Protein AF-A0A1B6FQ96-F1 (afdb_monomer_lite)

Foldseek 3Di:
DDLLVQLQVLAADEQEDDDDPSVVSQVVCVVLLQYDYDYNVPDDPVNVVVRVCCRVVPCSNSVSSNVSNVVSCPDPDDPVVVVVVVVVVCVVVVDCVVVDDPLVVDDPCVVVVVVVVVVVVVVVVVVVVVVVVVVVVVVVVVVVVVVVVVVVVVVVD

Secondary structure (DSSP, 8-state):
--HHHHHHHT--EEE---STTHHHHHHHHHHTTSEEE--TTT--HHHHHHHHHHHHH-HHHHHHHHHHHHHHH--SS-HHHHHHHHHHHHHHH---TTTS-GGGGS-HHHHTTHHHHHHHHHHHHHHHHHHHHHHHHHHHHHHHHHHHHHHHHHTT-

Radius of gyration: 32.14 Å; chains: 1; bounding box: 78×75×58 Å

InterPro domains:
  IPR002213 UDP-glucuronosyl/UDP-glucosyltransferase [PF00201] (5-144)
  IPR050271 UDP-glycosyltransferase [PTHR48043] (2-126)

pLDDT: mean 90.42, std 8.97, range [48.12, 97.88]

Sequence (157 aa):
MSQNEVLHAGVPVVAIPFFADQIFNVRFYEHLGVGVKLDFWTMDEASLYKTITTVLNDPRFQENAKKMSQIVRDQVMSQMDSALYWIEYVLRHRDTQHLRPASAKLSWYQLWLLDVVVAVLAFLCLIFLVLYKVIIWTLSRFFSRRRSQLFSDKKRN

Structure (mmCIF, N/CA/C/O backbone):
data_AF-A0A1B6FQ96-F1
#
_entry.id   AF-A0A1B6FQ96-F1
#
loop_
_atom_site.group_PDB
_atom_site.id
_atom_site.type_symbol
_atom_site.label_atom_id
_atom_site.label_alt_id
_atom_site.label_comp_id
_atom_site.label_asym_id
_atom_site.label_entity_id
_atom_site.label_seq_id
_atom_site.pdbx_PDB_ins_code
_atom_site.Cartn_x
_atom_site.Cartn_y
_atom_site.Cartn_z
_atom_site.occupancy
_atom_site.B_iso_or_equiv
_atom_site.auth_seq_id
_atom_site.auth_comp_id
_atom_site.auth_asym_id
_atom_site.auth_atom_id
_atom_site.pdbx_PDB_model_num
ATOM 1 N N . MET A 1 1 ? -1.415 -3.996 9.616 1.00 58.22 1 MET A N 1
ATOM 2 C CA . MET A 1 1 ? -2.866 -4.179 9.406 1.00 58.22 1 MET A CA 1
ATOM 3 C C . MET A 1 1 ? -3.161 -3.986 7.932 1.00 58.22 1 MET A C 1
ATOM 5 O O . MET A 1 1 ? -2.645 -3.027 7.360 1.00 58.22 1 MET A O 1
ATOM 9 N N . SER A 1 2 ? -3.906 -4.900 7.314 1.00 80.50 2 SER A N 1
ATOM 10 C CA . SER A 1 2 ? -4.236 -4.774 5.890 1.00 80.50 2 SER A CA 1
ATOM 11 C C . SER A 1 2 ? -5.385 -3.782 5.694 1.00 80.50 2 SER A C 1
ATOM 13 O O . SER A 1 2 ? -6.290 -3.706 6.524 1.00 80.50 2 SER A O 1
ATOM 15 N N . GLN A 1 3 ? -5.367 -3.032 4.593 1.00 86.62 3 GLN A N 1
ATOM 16 C CA . GLN A 1 3 ? -6.443 -2.102 4.236 1.00 86.62 3 GLN A CA 1
ATOM 17 C C . GLN A 1 3 ? -7.809 -2.798 4.192 1.00 86.62 3 GLN A C 1
ATOM 19 O O . GLN A 1 3 ? -8.787 -2.275 4.717 1.00 86.62 3 GLN A O 1
ATOM 24 N N . ASN A 1 4 ? -7.865 -4.011 3.643 1.00 88.88 4 ASN A N 1
ATOM 25 C CA . ASN A 1 4 ? -9.108 -4.771 3.517 1.00 88.88 4 ASN A CA 1
ATOM 26 C C . ASN A 1 4 ? -9.721 -5.142 4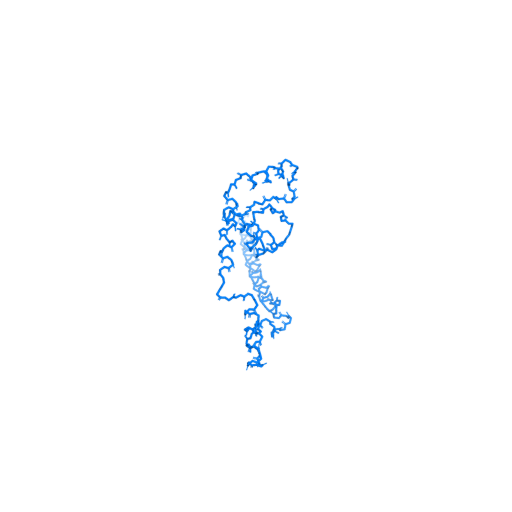.869 1.00 88.88 4 ASN A C 1
ATOM 28 O O . ASN A 1 4 ? -10.937 -5.098 5.010 1.00 88.88 4 ASN A O 1
ATOM 32 N N . GLU A 1 5 ? -8.901 -5.470 5.867 1.00 89.81 5 GLU A N 1
ATOM 33 C CA . GLU A 1 5 ? -9.377 -5.821 7.206 1.00 89.81 5 GLU A CA 1
ATOM 34 C C . GLU A 1 5 ? -10.073 -4.639 7.888 1.00 89.81 5 GLU A C 1
ATOM 36 O O . GLU A 1 5 ? -11.175 -4.795 8.410 1.00 89.81 5 GLU A O 1
ATOM 41 N N . VAL A 1 6 ? -9.476 -3.445 7.813 1.00 91.00 6 VAL A N 1
ATOM 42 C CA . VAL A 1 6 ? -10.054 -2.207 8.362 1.00 91.00 6 VAL A CA 1
ATOM 43 C C . VAL A 1 6 ? -11.415 -1.923 7.740 1.00 91.00 6 VAL A C 1
ATOM 45 O O . VAL A 1 6 ? -12.411 -1.744 8.444 1.00 91.00 6 VAL A O 1
ATOM 48 N N . LEU A 1 7 ? -11.461 -1.904 6.406 1.00 93.31 7 LEU A N 1
ATOM 49 C CA . LEU A 1 7 ? -12.684 -1.572 5.689 1.00 93.31 7 LEU A CA 1
ATOM 50 C C . LEU A 1 7 ? -13.754 -2.638 5.918 1.00 93.31 7 LEU A C 1
ATOM 52 O O . LEU A 1 7 ? -14.899 -2.301 6.193 1.00 93.31 7 LEU A O 1
ATOM 56 N N . HIS A 1 8 ? -13.386 -3.919 5.884 1.00 93.62 8 HIS A N 1
ATOM 57 C CA . HIS A 1 8 ? -14.323 -5.006 6.130 1.00 93.62 8 HIS A CA 1
ATOM 58 C C . HIS A 1 8 ? -14.871 -4.978 7.563 1.00 93.62 8 HIS A C 1
ATOM 60 O O . HIS A 1 8 ? -16.068 -5.203 7.751 1.00 93.62 8 HIS A O 1
ATOM 66 N N . ALA A 1 9 ? -14.048 -4.671 8.571 1.00 94.94 9 ALA A N 1
ATOM 67 C CA . ALA A 1 9 ? -14.475 -4.579 9.968 1.00 94.94 9 ALA A CA 1
ATOM 68 C C . ALA A 1 9 ? -15.457 -3.422 10.217 1.00 94.94 9 ALA A C 1
ATOM 70 O O . ALA A 1 9 ? -16.353 -3.557 11.049 1.00 94.94 9 ALA A O 1
ATOM 71 N N . GLY A 1 10 ? -15.335 -2.315 9.477 1.00 95.31 10 GLY A N 1
ATOM 72 C CA . GLY A 1 10 ? -16.229 -1.161 9.616 1.00 95.31 10 GLY A CA 1
ATOM 73 C C . GLY A 1 10 ? -16.044 -0.395 10.922 1.00 95.31 10 GLY A C 1
ATOM 74 O O . GLY A 1 10 ? -16.989 0.209 11.437 1.00 95.31 10 GLY A O 1
ATOM 75 N N . VAL A 1 11 ? -14.824 -0.429 11.455 1.00 95.44 11 VAL A N 1
ATOM 76 C CA . VAL A 1 11 ? -14.422 0.288 12.665 1.00 95.44 11 VAL A CA 1
ATOM 77 C C . VAL A 1 11 ? -13.465 1.420 12.300 1.00 95.44 11 VAL A C 1
ATOM 79 O O . VAL A 1 11 ? -12.655 1.256 11.383 1.00 95.44 11 VAL A O 1
ATOM 82 N N . PRO A 1 12 ? -13.547 2.571 12.979 1.00 95.69 12 PRO A N 1
ATOM 83 C CA . PRO A 1 12 ? -12.605 3.647 12.758 1.00 95.69 12 PRO A CA 1
ATOM 84 C C . PRO A 1 12 ? -11.234 3.307 13.356 1.00 95.69 12 PRO A C 1
ATOM 86 O O . PRO A 1 12 ? -11.141 2.565 14.336 1.00 95.69 12 PRO A O 1
ATOM 89 N N . VAL A 1 13 ? -10.158 3.836 12.766 1.00 94.62 13 VAL A N 1
ATOM 90 C CA . VAL A 1 13 ? -8.787 3.411 13.099 1.00 94.62 13 VAL A CA 1
ATOM 91 C C . VAL A 1 13 ? -7.868 4.593 13.389 1.00 94.62 13 VAL A C 1
ATOM 93 O O . VAL A 1 13 ? -7.762 5.533 12.605 1.00 94.62 13 VAL A O 1
ATOM 96 N N . VAL A 1 14 ? -7.129 4.504 14.494 1.00 95.75 14 VAL A N 1
ATOM 97 C CA . VAL A 1 14 ? -5.919 5.305 14.717 1.00 95.75 14 VAL A CA 1
ATOM 98 C C . VAL A 1 14 ? -4.743 4.508 14.176 1.00 95.75 14 VAL A C 1
ATOM 100 O O . VAL A 1 14 ? -4.457 3.418 14.671 1.00 95.75 14 VAL A O 1
ATOM 103 N N . ALA A 1 15 ? -4.085 5.014 13.138 1.00 94.12 15 ALA A N 1
ATOM 104 C CA . ALA A 1 15 ? -3.041 4.268 12.455 1.00 94.12 15 ALA A CA 1
ATOM 105 C C . ALA A 1 15 ? -1.661 4.882 12.690 1.00 94.12 15 ALA A C 1
ATOM 107 O O . ALA A 1 15 ? -1.454 6.069 12.447 1.00 94.12 15 ALA A O 1
ATOM 108 N N . ILE A 1 16 ? -0.720 4.040 13.120 1.00 95.25 16 ILE A N 1
ATOM 109 C CA . ILE A 1 16 ? 0.654 4.422 13.457 1.00 95.25 16 ILE A CA 1
ATOM 110 C C . ILE A 1 16 ? 1.607 3.744 12.458 1.00 95.25 16 ILE A C 1
ATOM 112 O O . ILE A 1 16 ? 2.074 2.633 12.718 1.00 95.25 16 ILE A O 1
ATOM 116 N N . PRO A 1 17 ? 1.833 4.325 11.263 1.00 93.25 17 PRO A N 1
ATOM 117 C CA . PRO A 1 17 ? 2.644 3.686 10.235 1.00 93.25 17 PRO A CA 1
ATOM 118 C C . PRO A 1 17 ? 4.128 3.706 10.619 1.00 93.25 17 PRO A C 1
ATOM 120 O O . PRO A 1 17 ? 4.666 4.756 10.963 1.00 93.25 17 PRO A O 1
ATOM 123 N N . PHE A 1 18 ? 4.797 2.557 10.493 1.00 91.00 18 PHE A N 1
ATOM 124 C CA . PHE A 1 18 ? 6.237 2.437 10.758 1.00 91.00 18 PHE A CA 1
ATOM 125 C C . PHE A 1 18 ? 7.071 2.373 9.467 1.00 91.00 18 PHE A C 1
ATOM 127 O O . PHE A 1 18 ? 8.049 3.103 9.328 1.00 91.00 18 PHE A O 1
ATOM 134 N N . PHE A 1 19 ? 6.675 1.545 8.488 1.00 86.81 19 PHE A N 1
ATOM 135 C CA . PHE A 1 19 ? 7.359 1.431 7.192 1.00 86.81 19 PHE A CA 1
ATOM 136 C C . PHE A 1 19 ? 6.462 0.831 6.092 1.00 86.81 19 PHE A C 1
ATOM 138 O O . PHE A 1 19 ? 5.369 0.332 6.362 1.00 86.81 19 PHE A O 1
ATOM 145 N N . ALA A 1 20 ? 6.967 0.869 4.852 1.00 89.62 20 ALA A N 1
ATOM 146 C CA . ALA A 1 20 ? 6.405 0.223 3.662 1.00 89.62 20 ALA A CA 1
ATOM 147 C C . ALA A 1 20 ? 4.965 0.649 3.301 1.00 89.62 20 ALA A C 1
ATOM 149 O O . ALA A 1 20 ? 4.655 1.839 3.212 1.00 89.62 20 ALA A O 1
ATOM 150 N N . ASP A 1 21 ? 4.106 -0.326 3.012 1.00 89.50 21 ASP A N 1
ATOM 151 C CA . ASP A 1 21 ? 2.765 -0.177 2.448 1.00 89.50 21 ASP A CA 1
ATOM 152 C C . ASP A 1 21 ? 1.799 0.549 3.391 1.00 89.50 21 ASP A C 1
ATOM 154 O O . ASP A 1 21 ? 0.909 1.270 2.940 1.00 89.50 21 ASP A O 1
ATOM 158 N N . GLN A 1 22 ? 2.021 0.454 4.705 1.00 90.12 22 GLN A N 1
ATOM 159 C CA . GLN A 1 22 ? 1.193 1.135 5.700 1.00 90.12 22 GLN A CA 1
ATOM 160 C C . GLN A 1 22 ? 1.179 2.655 5.505 1.00 90.12 22 GLN A C 1
ATOM 162 O O . GLN A 1 22 ? 0.152 3.281 5.740 1.00 90.12 22 GLN A O 1
ATOM 167 N N . ILE A 1 23 ? 2.265 3.260 5.013 1.00 90.69 23 ILE A N 1
ATOM 168 C CA . ILE A 1 23 ? 2.316 4.708 4.749 1.00 90.69 23 ILE A CA 1
ATOM 169 C C . ILE A 1 23 ? 1.247 5.114 3.723 1.00 90.69 23 ILE A C 1
ATOM 171 O O . ILE A 1 23 ? 0.603 6.155 3.867 1.00 90.69 23 ILE A O 1
ATOM 175 N N . PHE A 1 24 ? 1.030 4.282 2.704 1.00 92.00 24 PHE A N 1
ATOM 176 C CA . PHE A 1 24 ? 0.014 4.513 1.682 1.00 92.00 24 PHE A CA 1
ATOM 177 C C . PHE A 1 24 ? -1.384 4.154 2.188 1.00 92.00 24 PHE A C 1
ATOM 179 O O . PHE A 1 24 ? -2.312 4.944 2.007 1.00 92.00 24 PHE A O 1
ATOM 186 N N . ASN A 1 25 ? -1.524 3.028 2.893 1.00 92.75 25 ASN A N 1
ATOM 187 C CA . ASN A 1 25 ? -2.804 2.589 3.455 1.00 92.75 25 ASN A CA 1
ATOM 188 C C . ASN A 1 25 ? -3.377 3.633 4.425 1.00 92.75 25 ASN A C 1
ATOM 190 O O . ASN A 1 25 ? -4.570 3.914 4.404 1.00 92.75 25 ASN A O 1
ATOM 194 N N . VAL A 1 26 ? -2.530 4.273 5.236 1.00 93.50 26 VAL A N 1
ATOM 195 C CA . VAL A 1 26 ? -2.988 5.290 6.189 1.00 93.50 26 VAL A CA 1
ATOM 196 C C . VAL A 1 26 ? -3.461 6.567 5.502 1.00 93.50 26 VAL A C 1
ATOM 198 O O . VAL A 1 26 ? -4.507 7.093 5.873 1.00 93.50 26 VAL A O 1
ATOM 201 N N . ARG A 1 27 ? -2.775 7.024 4.447 1.00 93.12 27 ARG A N 1
ATOM 202 C CA . ARG A 1 27 ? -3.279 8.146 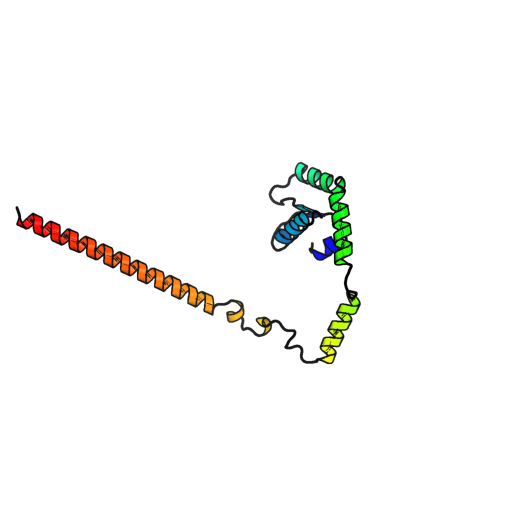3.631 1.00 93.12 27 ARG A CA 1
ATOM 203 C C . ARG A 1 27 ? -4.636 7.826 3.014 1.00 93.12 27 ARG A C 1
ATOM 205 O O . ARG A 1 27 ? -5.488 8.702 2.903 1.00 93.12 27 ARG A O 1
ATOM 212 N N . PHE A 1 28 ? -4.839 6.571 2.623 1.00 92.94 28 PHE A N 1
ATOM 213 C CA . PHE A 1 28 ? -6.124 6.110 2.124 1.00 92.94 28 PHE A CA 1
ATOM 214 C C . PHE A 1 28 ? -7.208 6.143 3.216 1.00 92.94 28 PHE A C 1
ATOM 216 O O . PHE A 1 28 ? -8.319 6.595 2.950 1.00 92.94 28 PHE A O 1
ATOM 223 N N . TYR A 1 29 ? -6.890 5.755 4.456 1.00 94.31 29 TYR A N 1
ATOM 224 C CA . TYR A 1 29 ? -7.827 5.859 5.582 1.00 94.31 29 TYR A CA 1
ATOM 225 C C . TYR A 1 29 ? -8.238 7.306 5.874 1.00 94.31 29 TYR A C 1
ATOM 227 O O . TYR A 1 29 ? -9.423 7.570 6.085 1.00 94.31 29 TYR A O 1
ATOM 235 N N . GLU A 1 30 ? -7.283 8.239 5.845 1.00 94.38 30 GLU A N 1
ATOM 236 C CA . GLU A 1 30 ? -7.548 9.671 6.025 1.00 94.38 30 GLU A CA 1
ATOM 237 C C . GLU A 1 30 ? -8.415 10.224 4.890 1.00 94.38 30 GLU A C 1
ATOM 239 O O . GLU A 1 30 ? -9.379 10.943 5.145 1.00 94.38 30 GLU A O 1
ATOM 244 N N . HIS A 1 31 ? -8.129 9.838 3.642 1.00 95.25 31 HIS A N 1
ATOM 245 C CA . HIS A 1 31 ? -8.914 10.249 2.477 1.00 95.25 31 HIS A CA 1
ATOM 246 C C . HIS A 1 31 ? -10.372 9.779 2.553 1.00 95.25 31 HIS A C 1
ATOM 248 O O . HIS A 1 31 ? -11.284 10.532 2.219 1.00 95.25 31 HIS A O 1
ATOM 254 N N . LEU A 1 32 ? -10.599 8.550 3.021 1.00 94.69 32 LEU A N 1
ATOM 255 C CA . LEU A 1 32 ? -11.943 8.018 3.242 1.00 94.69 32 LEU A CA 1
ATOM 256 C C . LEU A 1 32 ? -12.609 8.540 4.523 1.00 94.69 32 LEU A C 1
ATOM 258 O O . LEU A 1 32 ? -13.783 8.256 4.754 1.00 94.69 32 LEU A O 1
ATOM 262 N N . GLY A 1 33 ? -11.871 9.252 5.378 1.00 95.50 33 GLY A N 1
ATOM 263 C CA . GLY A 1 33 ? -12.354 9.702 6.679 1.00 95.50 33 GLY A CA 1
ATOM 264 C C . GLY A 1 33 ? -12.704 8.551 7.623 1.00 95.50 33 GLY A C 1
ATOM 265 O O . GLY A 1 33 ? -13.609 8.704 8.437 1.00 95.50 33 GLY A O 1
ATOM 266 N N . VAL A 1 34 ? -12.036 7.398 7.496 1.00 96.19 34 VAL A N 1
ATOM 267 C CA . VAL A 1 34 ? -12.230 6.213 8.361 1.00 96.19 34 VAL A CA 1
ATOM 268 C C . VAL A 1 34 ? -11.149 6.094 9.435 1.00 96.19 34 VAL A C 1
ATOM 270 O O . VAL A 1 34 ? -11.244 5.256 10.326 1.00 96.19 34 VAL A O 1
ATOM 273 N N . GLY A 1 35 ? -10.112 6.925 9.371 1.00 94.50 35 GLY A N 1
ATOM 274 C CA . GLY A 1 35 ? -9.045 6.909 10.355 1.00 94.50 35 GLY A CA 1
ATOM 275 C C . GLY A 1 35 ? -8.158 8.140 10.310 1.00 94.50 35 GLY A C 1
ATOM 276 O O . GLY A 1 35 ? -8.280 8.978 9.417 1.00 94.50 35 GLY A O 1
ATOM 277 N N . VAL A 1 36 ? -7.268 8.229 11.294 1.00 95.62 36 VAL A N 1
ATOM 278 C CA . VAL A 1 36 ? -6.314 9.333 11.462 1.00 95.62 36 VAL A CA 1
ATOM 279 C C . VAL A 1 36 ? -4.903 8.769 11.551 1.00 95.62 36 VAL A C 1
ATOM 281 O O . VAL A 1 36 ? -4.673 7.765 12.236 1.00 95.62 36 VAL A O 1
ATOM 284 N N . LYS A 1 37 ? -3.951 9.419 10.874 1.00 94.75 37 LYS A N 1
ATOM 285 C CA . LYS A 1 37 ? -2.532 9.096 11.003 1.00 94.75 37 LYS A CA 1
ATOM 286 C C . LYS A 1 37 ? -1.960 9.681 12.289 1.00 94.75 37 LYS A C 1
ATOM 288 O O . LYS A 1 37 ? -2.045 10.885 12.519 1.00 94.75 37 LYS A O 1
ATOM 293 N N . LEU A 1 38 ? -1.262 8.851 13.050 1.00 95.31 38 LEU A N 1
ATOM 294 C CA . LEU A 1 38 ? -0.376 9.278 14.123 1.00 95.31 38 LEU A CA 1
ATOM 295 C C . LEU A 1 38 ? 1.058 8.886 13.753 1.00 95.31 38 LEU A C 1
ATOM 297 O O . LEU A 1 38 ? 1.342 7.722 13.496 1.00 95.31 38 LEU A O 1
ATOM 301 N N . ASP A 1 39 ? 1.952 9.864 13.641 1.00 94.00 39 ASP A N 1
ATOM 302 C CA . ASP A 1 39 ? 3.318 9.617 13.179 1.00 94.00 39 ASP A CA 1
ATOM 303 C C . ASP A 1 39 ? 4.149 8.940 14.275 1.00 94.00 39 ASP A C 1
ATOM 305 O O . ASP A 1 39 ? 4.291 9.476 15.372 1.00 94.00 39 ASP A O 1
ATOM 309 N N . PHE A 1 40 ? 4.705 7.766 13.971 1.00 93.94 40 PHE A N 1
ATOM 310 C CA . PHE A 1 40 ? 5.467 6.969 14.931 1.00 93.94 40 PHE A CA 1
ATOM 311 C C . PHE A 1 40 ? 6.677 7.716 15.513 1.00 93.94 40 PHE A C 1
ATOM 313 O O . PHE A 1 40 ? 7.036 7.498 16.666 1.00 93.94 40 PHE A O 1
ATOM 320 N N . TRP A 1 41 ? 7.314 8.594 14.735 1.00 93.31 41 TRP A N 1
ATOM 321 C CA . TRP A 1 41 ? 8.563 9.249 15.134 1.00 93.31 41 TRP A CA 1
ATOM 322 C C . TRP A 1 41 ? 8.348 10.516 15.957 1.00 93.31 41 TRP A C 1
ATOM 324 O O . TRP A 1 41 ? 9.273 10.963 16.631 1.00 93.31 41 TRP A O 1
ATOM 334 N N . THR A 1 42 ? 7.158 11.112 15.881 1.00 94.56 42 THR A N 1
ATOM 335 C CA . THR A 1 42 ? 6.848 12.392 16.536 1.00 94.56 42 THR A CA 1
ATOM 336 C C . THR A 1 42 ? 5.704 12.304 17.541 1.00 94.56 42 THR A C 1
ATOM 338 O O . THR A 1 42 ? 5.403 13.304 18.190 1.00 94.56 42 THR A O 1
ATOM 341 N N . MET A 1 43 ? 5.070 11.136 17.684 1.00 95.19 43 MET A N 1
ATOM 342 C CA . MET A 1 43 ? 4.007 10.929 18.663 1.00 95.19 43 MET A CA 1
ATOM 343 C C . MET A 1 43 ? 4.508 11.011 20.107 1.00 95.19 43 MET A C 1
ATOM 345 O O . MET A 1 43 ? 5.620 10.614 20.446 1.00 95.19 43 MET A O 1
ATOM 349 N N . ASP A 1 44 ? 3.612 11.474 20.964 1.00 96.38 44 ASP A N 1
ATOM 350 C CA . ASP A 1 44 ? 3.736 11.563 22.412 1.00 96.38 44 ASP A CA 1
ATOM 351 C C . ASP A 1 44 ? 2.395 11.178 23.066 1.00 96.38 44 ASP A C 1
ATOM 353 O O . ASP A 1 44 ? 1.409 10.867 22.390 1.00 96.38 44 ASP A O 1
ATOM 357 N N . GLU A 1 45 ? 2.341 11.179 24.397 1.00 96.44 45 GLU A N 1
ATOM 358 C CA . GLU A 1 45 ? 1.123 10.828 25.137 1.00 96.44 45 GLU A CA 1
ATOM 359 C C . GLU A 1 45 ? -0.053 11.758 24.792 1.00 96.44 45 GLU A C 1
ATOM 361 O O . GLU A 1 45 ? -1.179 11.300 24.581 1.00 96.44 45 GLU A O 1
ATOM 366 N N . ALA A 1 46 ? 0.212 13.062 24.671 1.00 96.81 46 ALA A N 1
ATOM 367 C CA . ALA A 1 46 ? -0.811 14.066 24.406 1.00 96.81 46 ALA A CA 1
ATOM 368 C C . ALA A 1 46 ? -1.427 13.911 23.008 1.00 96.81 46 ALA A C 1
ATOM 370 O O . ALA A 1 46 ? -2.651 13.952 22.854 1.00 96.81 46 ALA A O 1
ATOM 371 N N . SER A 1 47 ? -0.602 13.711 21.980 1.00 95.94 47 SER A N 1
ATOM 372 C CA . SER A 1 47 ? -1.048 13.474 20.606 1.00 95.94 47 SER A CA 1
ATOM 373 C C . SER A 1 47 ? -1.776 12.141 20.467 1.00 95.94 47 SER A C 1
ATOM 375 O O . SER A 1 47 ? -2.808 12.098 19.792 1.00 95.94 47 SER A O 1
ATOM 377 N N . LEU A 1 48 ? -1.329 11.084 21.151 1.00 96.62 48 LEU A N 1
ATOM 378 C CA . LEU A 1 48 ? -2.034 9.802 21.183 1.00 96.62 48 LEU A CA 1
ATOM 379 C C . LEU A 1 48 ? -3.423 9.950 21.816 1.00 96.62 48 LEU A C 1
ATOM 381 O O . LEU A 1 48 ? -4.424 9.594 21.190 1.00 96.62 48 LEU A O 1
ATOM 385 N N . TYR A 1 49 ? -3.500 10.538 23.013 1.00 97.31 49 TYR A N 1
ATOM 386 C CA . TYR A 1 49 ? -4.761 10.776 23.717 1.00 97.31 49 TYR A CA 1
ATOM 387 C C . TYR A 1 49 ? -5.719 11.633 22.885 1.00 97.31 49 TYR A C 1
ATOM 389 O O . TYR A 1 49 ? -6.887 11.282 22.701 1.00 97.31 49 TYR A O 1
ATOM 397 N N . LYS A 1 50 ? -5.223 12.734 22.312 1.00 97.00 50 LYS A N 1
ATOM 398 C CA . LYS A 1 50 ? -6.002 13.617 21.436 1.00 97.00 50 LYS A CA 1
ATOM 399 C C . LYS A 1 50 ? -6.536 12.879 20.211 1.00 97.00 50 LYS A C 1
ATOM 401 O O . LYS A 1 50 ? -7.687 13.074 19.827 1.00 97.00 50 LYS A O 1
ATOM 406 N N . THR A 1 51 ? -5.718 12.040 19.584 1.00 96.12 51 THR A N 1
ATOM 407 C CA . THR A 1 51 ? -6.116 11.316 18.371 1.00 96.12 51 THR A CA 1
ATOM 408 C C . THR A 1 51 ? -7.190 10.278 18.683 1.00 96.12 51 THR A C 1
ATOM 410 O O . THR A 1 51 ? -8.218 10.247 18.011 1.00 96.12 51 THR A O 1
ATOM 413 N N . ILE A 1 52 ? -7.010 9.493 19.750 1.00 96.81 52 ILE A N 1
ATOM 414 C CA . ILE A 1 52 ? -8.003 8.509 20.204 1.00 96.81 52 ILE A CA 1
ATOM 415 C C . ILE A 1 52 ? -9.323 9.198 20.556 1.00 96.81 52 ILE A C 1
ATOM 417 O O . ILE A 1 52 ? -10.379 8.798 20.072 1.00 96.81 52 ILE A O 1
ATOM 421 N N . THR A 1 53 ? -9.275 10.265 21.355 1.00 97.25 53 THR A N 1
ATOM 422 C CA . THR A 1 53 ? -10.483 11.007 21.747 1.00 97.25 53 THR A CA 1
ATOM 423 C C . THR A 1 53 ? -11.181 11.648 20.553 1.00 97.25 53 THR A C 1
ATOM 425 O O . THR A 1 53 ? -12.407 11.657 20.510 1.00 97.25 53 THR A O 1
ATOM 428 N N . THR A 1 54 ? -10.440 12.132 19.557 1.00 95.81 54 THR A N 1
ATOM 429 C CA . THR A 1 54 ? -11.028 12.660 18.318 1.00 95.81 54 THR A CA 1
ATOM 430 C C . THR A 1 54 ? -11.780 11.566 17.563 1.00 95.81 54 THR A C 1
ATOM 432 O O . THR A 1 54 ? -12.939 11.757 17.209 1.00 95.81 54 THR A O 1
ATOM 435 N N . VAL A 1 55 ? -11.154 10.402 17.366 1.00 96.44 55 VAL A N 1
ATOM 436 C CA . VAL A 1 55 ? -11.759 9.281 16.630 1.00 96.44 55 VAL A CA 1
ATOM 437 C C . VAL A 1 55 ? -12.979 8.700 17.352 1.00 96.44 55 VAL A C 1
ATOM 439 O O . VAL A 1 55 ? -13.933 8.293 16.696 1.00 96.44 55 VAL A O 1
ATOM 442 N N . LEU A 1 56 ? -12.975 8.680 18.688 1.00 96.06 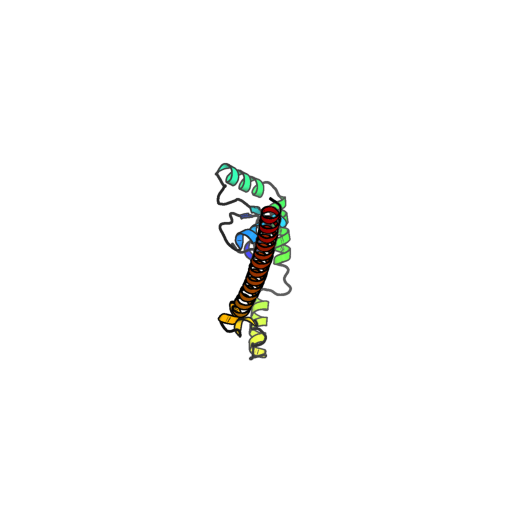56 LEU A N 1
ATOM 443 C CA . LEU A 1 56 ? -14.100 8.183 19.486 1.00 96.06 56 LEU A CA 1
ATOM 444 C C . LEU A 1 56 ? -15.290 9.149 19.535 1.00 96.06 56 LEU A C 1
ATOM 446 O O . LEU A 1 56 ? -16.431 8.694 19.577 1.00 96.06 56 LEU A O 1
ATOM 450 N N . ASN A 1 57 ? -15.039 10.460 19.569 1.00 96.81 57 ASN A N 1
ATOM 451 C CA . ASN A 1 57 ? -16.092 11.457 19.785 1.00 96.81 57 ASN A CA 1
ATOM 452 C C . ASN A 1 57 ? -16.661 12.046 18.491 1.00 96.81 57 ASN A C 1
ATOM 454 O O . ASN A 1 57 ? -17.768 12.580 18.509 1.00 96.81 57 ASN A O 1
ATOM 458 N N . ASP A 1 58 ? -15.928 11.984 17.379 1.00 97.38 58 ASP A N 1
ATOM 459 C CA . ASP A 1 58 ? -16.419 12.457 16.088 1.00 97.38 58 ASP A CA 1
ATOM 460 C C . ASP A 1 58 ? -17.158 11.323 15.348 1.00 97.38 58 ASP A C 1
ATOM 462 O O . ASP A 1 58 ? -16.523 10.380 14.858 1.00 97.38 58 ASP A O 1
ATOM 466 N N . PRO A 1 59 ? -18.499 11.394 15.224 1.00 96.50 59 PRO A N 1
ATOM 467 C CA . PRO A 1 59 ? -19.297 10.318 14.639 1.00 96.50 59 PRO A CA 1
ATOM 468 C C . PRO A 1 59 ? -18.965 10.061 13.166 1.00 96.50 59 PRO A C 1
ATOM 470 O O . PRO A 1 59 ? -19.186 8.949 12.679 1.00 96.50 59 PRO A O 1
ATOM 473 N N . ARG A 1 60 ? -18.373 11.038 12.462 1.00 97.19 60 ARG A N 1
ATOM 474 C CA . ARG A 1 60 ? -18.037 10.923 11.036 1.00 97.19 60 ARG A CA 1
ATOM 475 C C . ARG A 1 60 ? -17.124 9.735 10.759 1.00 97.19 60 ARG A C 1
ATOM 477 O O . ARG A 1 60 ? -17.316 9.053 9.756 1.00 97.19 60 ARG A O 1
ATOM 484 N N . PHE A 1 61 ? -16.173 9.438 11.650 1.00 97.19 61 PHE A N 1
ATOM 485 C CA . PHE A 1 61 ? -15.274 8.295 11.469 1.00 97.19 61 PHE A CA 1
ATOM 486 C C . PHE A 1 61 ? -16.033 6.968 11.503 1.00 97.19 61 PHE A C 1
ATOM 488 O O . PHE A 1 61 ? -15.831 6.107 10.647 1.00 97.19 61 PHE A O 1
ATOM 495 N N . GLN A 1 62 ? -16.945 6.811 12.463 1.00 97.19 62 GLN A N 1
ATOM 496 C CA . GLN A 1 62 ? -17.739 5.596 12.611 1.00 97.19 62 GLN A CA 1
ATOM 497 C C . GLN A 1 62 ? -18.771 5.435 11.484 1.00 97.19 62 GLN A C 1
ATOM 499 O O . GLN A 1 62 ? -19.005 4.313 11.027 1.00 97.19 62 GLN A O 1
ATOM 504 N N . GLU A 1 63 ? -19.384 6.530 11.033 1.00 97.88 63 GLU A N 1
ATOM 505 C CA . GLU A 1 63 ? -20.318 6.547 9.902 1.00 97.88 63 GLU A CA 1
ATOM 506 C C . GLU A 1 63 ? -19.619 6.176 8.593 1.00 97.88 63 GLU A C 1
ATOM 508 O O . GLU A 1 63 ? -20.073 5.274 7.883 1.00 97.88 63 GLU A O 1
ATOM 513 N N . ASN A 1 64 ? -18.471 6.797 8.307 1.00 97.62 64 ASN A N 1
ATOM 514 C CA . ASN A 1 64 ? -17.671 6.488 7.125 1.00 97.62 64 ASN A CA 1
ATOM 515 C C . ASN A 1 64 ? -17.158 5.046 7.153 1.00 97.62 64 ASN A C 1
ATOM 517 O O . ASN A 1 64 ? -17.208 4.362 6.130 1.00 97.62 64 ASN A O 1
ATOM 521 N N . ALA A 1 65 ? -16.715 4.554 8.314 1.00 96.81 65 ALA A N 1
ATOM 522 C CA . ALA A 1 65 ? -16.249 3.178 8.456 1.00 96.81 65 ALA A CA 1
ATOM 523 C C . ALA A 1 65 ? -17.376 2.170 8.173 1.00 96.81 65 ALA A C 1
ATOM 525 O O . ALA A 1 65 ? -17.181 1.230 7.402 1.00 96.81 65 ALA A O 1
ATOM 526 N N . LYS A 1 66 ? -18.586 2.398 8.706 1.00 97.56 66 LYS A N 1
ATOM 527 C CA . LYS A 1 66 ? -19.767 1.567 8.404 1.00 97.56 66 LYS A CA 1
ATOM 528 C C . LYS A 1 66 ? -20.142 1.621 6.928 1.00 97.56 66 LYS A C 1
ATOM 530 O O . LYS A 1 66 ? -20.368 0.574 6.326 1.00 97.56 66 LYS A O 1
ATOM 535 N N . LYS A 1 67 ? -20.172 2.819 6.339 1.00 97.31 67 LYS A N 1
ATOM 536 C CA . LYS A 1 67 ? -20.463 3.015 4.914 1.00 97.31 67 LYS A CA 1
ATOM 537 C C . LYS A 1 67 ? -19.480 2.241 4.042 1.00 97.31 67 LYS A C 1
ATOM 539 O O . LYS A 1 67 ? -19.890 1.533 3.129 1.00 97.31 67 LYS A O 1
ATOM 544 N N . MET A 1 68 ? -18.185 2.346 4.329 1.00 96.38 68 MET A N 1
ATOM 545 C CA . MET A 1 68 ? -17.175 1.654 3.538 1.00 96.38 68 MET A CA 1
ATOM 546 C C . MET A 1 68 ? -17.204 0.139 3.754 1.00 96.38 68 MET A C 1
ATOM 548 O O . MET A 1 68 ? -17.009 -0.614 2.807 1.00 96.38 68 MET A O 1
ATOM 552 N N . SER A 1 69 ? -17.533 -0.322 4.961 1.00 96.75 69 SER A N 1
ATOM 553 C CA . SER A 1 69 ? -17.757 -1.744 5.233 1.00 96.75 69 SER A CA 1
ATOM 554 C C . SER A 1 69 ? -18.912 -2.320 4.427 1.00 96.75 69 SER A C 1
ATOM 556 O O . SER A 1 69 ? -18.767 -3.398 3.858 1.00 96.75 69 SER A O 1
ATOM 558 N N . GLN A 1 70 ? -20.025 -1.591 4.309 1.00 96.12 70 GLN A N 1
ATOM 559 C CA . GLN A 1 70 ? -21.141 -1.997 3.454 1.00 96.12 70 GLN A CA 1
ATOM 560 C C . GLN A 1 70 ? -20.699 -2.136 1.996 1.00 96.12 70 GLN A C 1
ATOM 562 O O . GLN A 1 70 ? -20.960 -3.167 1.394 1.00 96.12 70 GLN A O 1
ATOM 567 N N . ILE A 1 71 ? -19.959 -1.156 1.470 1.00 94.12 71 ILE A N 1
ATOM 568 C CA . ILE A 1 71 ? -19.444 -1.187 0.092 1.00 94.12 71 ILE A CA 1
ATOM 569 C C . ILE A 1 71 ? -18.486 -2.367 -0.124 1.00 94.12 71 ILE A C 1
ATOM 571 O O . ILE A 1 71 ? -18.575 -3.059 -1.128 1.00 94.12 71 ILE A O 1
ATOM 575 N N . VAL A 1 72 ? -17.566 -2.618 0.810 1.00 91.75 72 VAL A N 1
ATOM 576 C CA . VAL A 1 72 ? -16.577 -3.702 0.678 1.00 91.75 72 VAL A CA 1
ATOM 577 C C . VAL A 1 72 ? -17.214 -5.084 0.810 1.00 91.75 72 VAL A C 1
ATOM 579 O O . VAL A 1 72 ? -16.747 -6.032 0.181 1.00 91.75 72 VAL A O 1
ATOM 582 N N . ARG A 1 73 ? -18.264 -5.212 1.626 1.00 91.44 73 ARG A N 1
ATOM 583 C CA . ARG A 1 73 ? -19.024 -6.459 1.788 1.00 91.44 73 ARG A CA 1
ATOM 584 C C . ARG A 1 73 ? -20.015 -6.703 0.654 1.00 91.44 73 ARG A C 1
ATOM 586 O O . ARG A 1 73 ? -20.410 -7.849 0.463 1.00 91.44 73 ARG A O 1
ATOM 593 N N . ASP A 1 74 ? -20.398 -5.663 -0.081 1.00 92.56 74 ASP A N 1
ATOM 594 C CA . ASP A 1 74 ? -21.256 -5.756 -1.260 1.00 92.56 74 ASP A CA 1
ATOM 595 C C . ASP A 1 74 ? -20.463 -6.317 -2.451 1.00 92.56 74 ASP A C 1
ATOM 597 O O . ASP A 1 74 ? -19.963 -5.604 -3.321 1.00 92.56 74 ASP A O 1
ATOM 601 N N . GLN A 1 75 ? -20.265 -7.634 -2.430 1.00 87.38 75 GLN A N 1
ATOM 602 C CA . GLN A 1 75 ? -19.568 -8.384 -3.469 1.00 87.38 75 GLN A CA 1
ATOM 603 C C . GLN A 1 75 ? -20.559 -9.283 -4.209 1.00 87.38 75 GLN A C 1
ATOM 605 O O . GLN A 1 75 ? -21.430 -9.900 -3.602 1.00 87.38 75 GLN A O 1
ATOM 610 N N . VAL A 1 76 ? -20.382 -9.405 -5.530 1.00 87.25 76 VAL A N 1
ATOM 611 C CA . VAL A 1 76 ? -21.253 -10.214 -6.408 1.00 87.25 76 VAL A CA 1
ATOM 612 C C . VAL A 1 76 ? -21.290 -11.689 -5.993 1.00 87.25 76 VAL A C 1
ATOM 614 O O . VAL A 1 76 ? -22.294 -12.366 -6.191 1.00 87.25 76 VAL A O 1
ATOM 617 N N . MET A 1 77 ? -20.193 -12.191 -5.426 1.00 89.88 77 MET A N 1
ATOM 618 C CA . MET A 1 77 ? -20.075 -13.557 -4.931 1.00 89.88 77 MET A CA 1
ATOM 619 C C . MET A 1 77 ? -19.421 -13.548 -3.556 1.00 89.88 77 MET A C 1
ATOM 621 O O . MET A 1 77 ? -18.559 -12.708 -3.281 1.00 89.88 77 MET A O 1
ATOM 625 N N . SER A 1 78 ? -19.780 -14.517 -2.712 1.00 90.50 78 SER A N 1
ATOM 626 C CA . SER A 1 78 ? -19.098 -14.699 -1.434 1.00 90.50 78 SER A CA 1
ATOM 627 C C . SER A 1 78 ? -17.622 -15.059 -1.652 1.00 90.50 78 SER A C 1
ATOM 629 O O . SER A 1 78 ? -17.225 -15.541 -2.722 1.00 90.50 78 SER A O 1
ATOM 631 N N . GLN A 1 79 ? -16.779 -14.851 -0.634 1.00 88.56 79 GLN A N 1
ATOM 632 C CA . GLN A 1 79 ? -15.364 -15.228 -0.743 1.00 88.56 79 GLN A CA 1
ATOM 633 C C . GLN A 1 79 ? -15.193 -16.742 -0.950 1.00 88.56 79 GLN A C 1
ATOM 635 O O . GLN A 1 79 ? -14.282 -17.163 -1.663 1.00 88.56 79 GLN A O 1
ATOM 640 N N . MET A 1 80 ? -16.092 -17.552 -0.378 1.00 92.50 80 MET A N 1
ATOM 641 C CA . MET A 1 80 ? -16.100 -19.003 -0.563 1.00 92.50 80 MET A CA 1
ATOM 642 C C . MET A 1 80 ? -16.467 -19.381 -2.000 1.00 92.50 80 MET A C 1
ATOM 644 O O . MET A 1 80 ? -15.731 -20.131 -2.638 1.00 92.50 80 MET A O 1
ATOM 648 N N . ASP A 1 81 ? -17.546 -18.814 -2.542 1.00 94.50 81 ASP A N 1
ATOM 649 C CA . ASP A 1 81 ? -17.983 -19.107 -3.914 1.00 94.50 81 ASP A CA 1
ATOM 650 C C . ASP A 1 81 ? -16.945 -18.646 -4.938 1.00 94.50 81 ASP A C 1
ATOM 652 O O . ASP A 1 81 ? -16.679 -19.333 -5.920 1.00 94.50 81 ASP A O 1
ATOM 656 N N . SER A 1 82 ? -16.284 -17.517 -4.673 1.00 93.75 82 SER A N 1
ATOM 657 C CA . SER A 1 82 ? -15.154 -17.043 -5.475 1.00 93.75 82 SER A CA 1
ATOM 658 C C . SER A 1 82 ? -14.000 -18.043 -5.480 1.00 93.75 82 SER A C 1
ATOM 660 O O . SER A 1 82 ? -13.436 -18.324 -6.537 1.00 93.75 82 SER A O 1
ATOM 662 N N . ALA A 1 83 ? -13.651 -18.609 -4.322 1.00 94.50 83 ALA A N 1
ATOM 663 C CA . ALA A 1 83 ? -12.602 -19.619 -4.229 1.00 94.50 83 ALA A CA 1
ATOM 664 C C . ALA A 1 83 ? -12.984 -20.903 -4.982 1.00 94.50 83 ALA A C 1
ATOM 666 O O . ALA A 1 83 ? -12.181 -21.404 -5.770 1.00 94.50 83 ALA A O 1
ATOM 667 N N . LEU A 1 84 ? -14.215 -21.392 -4.797 1.00 95.88 84 LEU A N 1
ATOM 668 C CA . LEU A 1 84 ? -14.741 -22.557 -5.514 1.00 95.88 84 LEU A CA 1
ATOM 669 C C . LEU A 1 84 ? -14.713 -22.337 -7.028 1.00 95.88 84 LEU A C 1
ATOM 671 O O . LEU A 1 84 ? -14.187 -23.177 -7.757 1.00 95.88 84 LEU A O 1
ATOM 675 N N . TYR A 1 85 ? -15.172 -21.174 -7.490 1.00 94.69 85 TYR A N 1
ATOM 676 C CA . TYR A 1 85 ? -15.135 -20.799 -8.899 1.00 94.69 85 TYR A CA 1
ATOM 677 C C . TYR A 1 85 ? -13.716 -20.871 -9.476 1.00 94.69 85 TYR A C 1
ATOM 679 O O . TYR A 1 85 ? -13.506 -21.479 -10.526 1.00 94.69 85 TYR A O 1
ATOM 687 N N . TRP A 1 86 ? -12.718 -20.291 -8.798 1.00 93.12 86 TRP A N 1
ATOM 688 C CA . TRP A 1 86 ? -11.336 -20.315 -9.286 1.00 93.12 86 TRP A CA 1
ATOM 689 C C . TRP A 1 86 ? -10.721 -21.719 -9.257 1.00 93.12 86 TRP A C 1
ATOM 691 O O . TRP A 1 86 ? -9.977 -22.070 -10.175 1.00 93.12 86 TRP A O 1
ATOM 701 N N . ILE A 1 87 ? -11.059 -22.547 -8.264 1.00 92.88 87 ILE A N 1
ATOM 702 C CA . ILE A 1 87 ? -10.641 -23.957 -8.215 1.00 92.88 87 ILE A CA 1
ATOM 703 C C . ILE A 1 87 ? -11.219 -24.719 -9.412 1.00 92.88 87 ILE A C 1
ATOM 705 O O . ILE A 1 87 ? -10.477 -25.359 -10.160 1.00 92.88 87 ILE A O 1
ATOM 709 N N . GLU A 1 88 ? -12.527 -24.614 -9.644 1.00 94.69 88 GLU A N 1
ATOM 710 C CA . GLU A 1 88 ? -13.188 -25.250 -10.784 1.00 94.69 88 GLU A CA 1
ATOM 711 C C . GLU A 1 88 ? -12.656 -24.736 -12.122 1.00 94.69 88 GLU A C 1
ATOM 713 O O . GLU A 1 88 ? -12.486 -25.511 -13.066 1.00 94.69 88 GLU A O 1
ATOM 718 N N . TYR A 1 89 ? -12.353 -23.440 -12.211 1.00 93.50 89 TYR A N 1
ATOM 719 C CA . TYR A 1 89 ? -11.781 -22.827 -13.403 1.00 93.50 89 TYR A CA 1
ATOM 720 C C . TYR A 1 89 ? -10.438 -23.467 -13.773 1.00 93.50 89 TYR A C 1
ATOM 722 O O . TYR A 1 89 ? -10.229 -23.828 -14.936 1.00 93.50 89 TYR A O 1
ATOM 730 N N . VAL A 1 90 ? -9.553 -23.655 -12.789 1.00 92.94 90 VAL A N 1
ATOM 731 C CA . VAL A 1 90 ? -8.256 -24.324 -12.968 1.00 92.94 90 VAL A CA 1
ATOM 732 C C . VAL A 1 90 ? -8.446 -25.786 -13.375 1.00 92.94 90 VAL A C 1
ATOM 734 O O . VAL A 1 90 ? -7.797 -26.246 -14.317 1.00 92.94 90 VAL A O 1
ATOM 737 N N . LEU A 1 91 ? -9.366 -26.508 -12.728 1.00 91.88 91 LEU A N 1
ATOM 738 C CA . LEU A 1 91 ? -9.669 -27.907 -13.059 1.00 91.88 91 LEU A CA 1
ATOM 739 C C . LEU A 1 91 ? -10.212 -28.066 -14.486 1.00 91.88 91 LEU A C 1
ATOM 741 O O . LEU A 1 91 ? -9.847 -29.017 -15.182 1.00 91.88 91 LEU A O 1
ATOM 745 N N . ARG A 1 92 ? -11.052 -27.127 -14.933 1.00 94.31 92 ARG A N 1
ATOM 746 C CA . ARG A 1 92 ? -11.653 -27.123 -16.272 1.00 94.31 92 ARG A CA 1
ATOM 747 C C . ARG A 1 92 ? -10.629 -26.855 -17.366 1.00 94.31 92 ARG A C 1
ATOM 749 O O . ARG A 1 92 ? -10.695 -27.489 -18.413 1.00 94.31 92 ARG A O 1
ATOM 756 N N . HIS A 1 93 ? -9.697 -25.933 -17.129 1.00 90.19 93 HIS A N 1
ATOM 757 C CA . HIS A 1 93 ? -8.778 -25.480 -18.173 1.00 90.19 93 HIS A CA 1
ATOM 758 C C . HIS A 1 93 ? -7.420 -26.181 -18.159 1.00 90.19 93 HIS A C 1
ATOM 760 O O . HIS A 1 93 ? -6.763 -26.116 -19.187 1.00 90.19 93 HIS A O 1
ATOM 766 N N . ARG A 1 94 ? -7.056 -26.913 -17.087 1.00 80.31 94 ARG A N 1
ATOM 767 C CA . ARG A 1 94 ? -5.833 -27.730 -16.855 1.00 80.31 94 ARG A CA 1
ATOM 768 C C . ARG A 1 94 ? -4.487 -27.035 -17.121 1.00 80.31 94 ARG A C 1
ATOM 770 O O . ARG A 1 94 ? -3.607 -27.087 -16.268 1.00 80.31 94 ARG A O 1
ATOM 777 N N . ASP A 1 95 ? -4.321 -26.378 -18.260 1.00 81.44 95 ASP A N 1
ATOM 778 C CA . ASP A 1 95 ? -3.274 -25.412 -18.543 1.00 81.44 95 ASP A CA 1
ATOM 779 C C . ASP A 1 95 ? -3.654 -24.031 -17.981 1.00 81.44 95 ASP A C 1
ATOM 781 O O . ASP A 1 95 ? -4.662 -23.434 -18.354 1.00 81.44 95 ASP A O 1
ATOM 785 N N . THR A 1 96 ? -2.845 -23.529 -17.048 1.00 82.56 96 THR A N 1
ATOM 786 C CA . THR A 1 96 ? -3.006 -22.210 -16.412 1.00 82.56 96 THR A CA 1
ATOM 787 C C . THR A 1 96 ? -1.901 -21.239 -16.812 1.00 82.56 96 THR A C 1
ATOM 789 O O . THR A 1 96 ? -1.673 -20.230 -16.141 1.00 82.56 96 THR A O 1
ATOM 792 N N . GLN A 1 97 ? -1.188 -21.513 -17.909 1.00 81.50 97 GLN A N 1
ATOM 793 C CA . GLN A 1 97 ? -0.122 -20.639 -18.397 1.00 81.50 97 GLN A CA 1
ATOM 794 C C . GLN A 1 97 ? -0.571 -19.197 -18.656 1.00 81.50 97 GLN A C 1
ATOM 796 O O . GLN A 1 97 ? 0.268 -18.301 -18.573 1.00 81.50 97 GLN A O 1
ATOM 801 N N . HIS A 1 98 ? -1.855 -18.969 -18.943 1.00 84.50 98 HIS A N 1
ATOM 802 C CA . HIS A 1 98 ? -2.459 -17.644 -19.116 1.00 84.50 98 HIS A CA 1
ATOM 803 C C . HIS A 1 98 ? -2.790 -16.926 -17.801 1.00 84.50 98 HIS A C 1
ATOM 805 O O . HIS A 1 98 ? -2.891 -15.705 -17.805 1.00 84.50 98 HIS A O 1
ATOM 811 N N . LEU A 1 99 ? -2.936 -17.644 -16.681 1.00 86.75 99 LEU A N 1
ATOM 812 C CA . LEU A 1 99 ? -3.115 -17.039 -15.350 1.00 86.75 99 LEU A CA 1
ATOM 813 C C . LEU A 1 99 ? -1.783 -16.614 -14.723 1.00 86.75 99 LEU A C 1
ATOM 815 O O . LEU A 1 99 ? -1.757 -15.835 -13.770 1.00 86.75 99 LEU A O 1
ATOM 819 N N . ARG A 1 100 ? -0.664 -17.140 -15.230 1.00 86.06 100 ARG A N 1
ATOM 820 C CA . ARG A 1 100 ? 0.662 -16.769 -14.743 1.00 86.06 100 ARG A CA 1
ATOM 821 C C . ARG A 1 100 ? 1.015 -15.368 -15.245 1.00 86.06 100 ARG A C 1
ATOM 823 O O . ARG A 1 100 ? 0.927 -15.127 -16.451 1.00 86.06 100 ARG A O 1
ATOM 830 N N . PRO A 1 101 ? 1.474 -14.460 -14.368 1.00 87.50 101 PRO A N 1
ATOM 831 C CA . PRO A 1 101 ? 1.952 -13.164 -14.819 1.00 87.50 101 PRO A CA 1
ATOM 832 C C . PRO A 1 101 ? 3.160 -13.363 -15.741 1.00 87.50 101 PRO A C 1
ATOM 834 O O . PRO A 1 101 ? 3.954 -14.286 -15.546 1.00 87.50 101 PRO A O 1
ATOM 837 N N . ALA A 1 102 ? 3.327 -12.484 -16.732 1.00 85.62 102 ALA A N 1
ATOM 838 C CA . ALA A 1 102 ? 4.444 -12.568 -17.678 1.00 85.62 102 ALA A CA 1
ATOM 839 C C . ALA A 1 102 ? 5.811 -12.597 -16.967 1.00 85.62 102 ALA A C 1
ATOM 841 O O . ALA A 1 102 ? 6.727 -13.283 -17.416 1.00 85.62 102 ALA A O 1
ATOM 842 N N . SER A 1 103 ? 5.908 -11.940 -15.806 1.00 85.62 103 SER A N 1
ATOM 843 C CA . SER A 1 103 ? 7.084 -11.942 -14.932 1.00 85.62 103 SER A CA 1
ATOM 844 C C . SER A 1 103 ? 7.525 -13.338 -14.486 1.00 85.62 103 SER A C 1
ATOM 846 O O . SER A 1 103 ? 8.719 -13.569 -14.337 1.00 85.62 103 SER A O 1
ATOM 848 N N . ALA A 1 104 ? 6.608 -14.298 -14.342 1.00 86.50 104 ALA A N 1
ATOM 849 C CA . ALA A 1 104 ? 6.942 -15.663 -13.935 1.00 86.50 104 ALA A CA 1
ATOM 850 C C . ALA A 1 104 ? 7.721 -16.450 -15.007 1.00 86.50 104 ALA A C 1
ATOM 852 O O . ALA A 1 104 ? 8.279 -17.502 -14.703 1.00 86.50 104 ALA A O 1
ATOM 853 N N . LYS A 1 105 ? 7.734 -15.973 -16.259 1.00 87.88 105 LYS A N 1
ATOM 854 C CA . LYS A 1 105 ? 8.485 -16.577 -17.372 1.00 87.88 105 LYS A CA 1
ATOM 855 C C . LYS A 1 105 ? 9.824 -15.878 -17.634 1.00 87.88 105 LYS A C 1
ATOM 857 O O . LYS A 1 105 ? 10.587 -16.351 -18.470 1.00 87.88 105 LYS A O 1
ATOM 862 N N . LEU A 1 106 ? 10.093 -14.755 -16.967 1.00 89.75 106 LEU A N 1
ATOM 863 C CA . LEU A 1 106 ? 11.300 -13.961 -17.180 1.00 89.75 106 LEU A CA 1
ATOM 864 C C . LEU A 1 106 ? 12.480 -14.529 -16.389 1.00 89.75 106 LEU A C 1
ATOM 866 O O . LEU A 1 106 ? 12.343 -14.936 -15.234 1.00 89.75 106 LEU A O 1
ATOM 870 N N . SER A 1 107 ? 13.665 -14.494 -16.996 1.00 90.81 107 SER A N 1
ATOM 871 C CA . SER A 1 107 ? 14.917 -14.757 -16.284 1.00 90.81 107 SER A CA 1
ATOM 872 C C . SER A 1 107 ? 15.179 -13.672 -15.238 1.00 90.81 107 SER A C 1
ATOM 874 O O . SER A 1 107 ? 14.742 -12.530 -15.390 1.00 90.81 107 SER A O 1
ATOM 876 N N . TRP A 1 108 ? 15.971 -13.988 -14.207 1.00 91.75 108 TRP A N 1
ATOM 877 C CA . TRP A 1 108 ? 16.292 -13.035 -13.136 1.00 91.75 108 TRP A CA 1
ATOM 878 C C . TRP A 1 108 ? 16.821 -11.696 -13.684 1.00 91.75 108 TRP A C 1
ATOM 880 O O . TRP A 1 108 ? 16.361 -10.641 -13.271 1.00 91.75 108 TRP A O 1
ATOM 890 N N . TYR A 1 109 ? 17.696 -11.698 -14.691 1.00 87.12 109 TYR A N 1
ATOM 891 C CA . TYR A 1 109 ? 18.255 -10.459 -15.244 1.00 87.12 109 TYR A CA 1
ATOM 892 C C . TYR A 1 109 ? 17.231 -9.585 -15.992 1.00 87.12 109 TYR A C 1
ATOM 894 O O . TYR A 1 109 ? 17.380 -8.365 -16.008 1.00 87.12 109 TYR A O 1
ATOM 902 N N . GLN A 1 110 ? 16.182 -10.185 -16.570 1.00 88.75 110 GLN A N 1
ATOM 903 C CA . GLN A 1 110 ? 15.065 -9.461 -17.194 1.00 88.75 110 GLN A CA 1
ATOM 904 C C . GLN A 1 110 ? 14.106 -8.906 -16.142 1.00 88.75 110 GLN A C 1
ATOM 906 O O . GLN A 1 110 ? 13.620 -7.790 -16.289 1.00 88.75 110 GLN A O 1
ATOM 911 N N . LEU A 1 111 ? 13.876 -9.652 -15.056 1.00 91.06 111 LEU A N 1
ATOM 912 C CA . LEU A 1 111 ? 13.109 -9.165 -13.905 1.00 91.06 111 LEU A CA 1
ATOM 913 C C . LEU A 1 111 ? 13.742 -7.911 -13.289 1.00 91.06 111 LEU A C 1
ATOM 915 O O . LEU A 1 111 ? 13.023 -7.007 -12.877 1.00 91.06 111 LEU A O 1
ATOM 919 N N . TRP A 1 112 ? 15.075 -7.845 -13.267 1.00 91.38 112 TRP A N 1
ATOM 920 C CA . TRP A 1 112 ? 15.840 -6.700 -12.763 1.00 91.38 112 TRP A CA 1
ATOM 921 C C . TRP A 1 112 ? 16.181 -5.645 -13.833 1.00 91.38 112 TRP A C 1
ATOM 923 O O . TRP A 1 112 ? 16.873 -4.682 -13.509 1.00 91.38 112 TRP A O 1
ATOM 933 N N . LEU A 1 113 ? 15.703 -5.793 -15.080 1.00 93.56 113 LEU A N 1
ATOM 934 C CA . LEU A 1 113 ? 15.889 -4.819 -16.175 1.00 93.56 113 LEU A CA 1
ATOM 935 C C . LEU A 1 113 ? 17.364 -4.422 -16.413 1.00 93.56 113 LEU A C 1
ATOM 937 O O . LEU A 1 113 ? 17.682 -3.261 -16.681 1.00 93.56 113 LEU A O 1
ATOM 941 N N . LEU A 1 114 ? 18.293 -5.378 -16.287 1.00 92.75 114 LEU A N 1
ATOM 942 C CA . LEU A 1 114 ? 19.736 -5.106 -16.377 1.00 92.75 114 LEU A CA 1
ATOM 943 C C . LEU A 1 114 ? 20.163 -4.553 -17.745 1.00 92.75 114 LEU A C 1
ATOM 945 O O . LEU A 1 114 ? 21.069 -3.725 -17.824 1.00 92.75 114 LEU A O 1
ATOM 949 N N . ASP A 1 115 ? 19.500 -4.980 -18.814 1.00 91.38 115 ASP A N 1
ATOM 950 C CA . ASP A 1 115 ? 19.682 -4.465 -20.170 1.00 91.38 115 ASP A CA 1
ATOM 951 C C . ASP A 1 115 ? 19.357 -2.966 -20.271 1.00 91.38 115 ASP A C 1
ATOM 953 O O . ASP A 1 115 ? 20.144 -2.192 -20.824 1.00 91.38 115 ASP A O 1
ATOM 957 N N . VAL A 1 116 ? 18.249 -2.534 -19.665 1.00 93.81 116 VAL A N 1
ATOM 958 C CA . VAL A 1 116 ? 17.847 -1.122 -19.599 1.00 93.81 116 VAL A CA 1
ATOM 959 C C . VAL A 1 116 ? 18.851 -0.306 -18.787 1.00 93.81 116 VAL A C 1
ATOM 961 O O . VAL A 1 116 ? 19.236 0.784 -19.210 1.00 93.81 116 VAL A O 1
ATOM 964 N N . VAL A 1 117 ? 19.333 -0.834 -17.657 1.00 95.75 117 VAL A N 1
ATOM 965 C CA . VAL A 1 117 ? 20.354 -0.163 -16.834 1.00 95.75 117 VAL A CA 1
ATOM 966 C C . VAL A 1 117 ? 21.628 0.087 -17.642 1.00 95.75 117 VAL A C 1
ATOM 968 O O . VAL A 1 117 ? 22.142 1.206 -17.650 1.00 95.75 117 VAL A O 1
ATOM 971 N N . VAL A 1 118 ? 22.118 -0.922 -18.366 1.00 96.06 118 VAL A N 1
ATOM 972 C CA . VAL A 1 118 ? 23.314 -0.788 -19.212 1.00 96.06 118 VAL A CA 1
ATOM 973 C C . VAL A 1 118 ? 23.092 0.239 -20.324 1.00 96.06 118 VAL A C 1
ATOM 975 O O . VAL A 1 118 ? 23.962 1.081 -20.550 1.00 96.06 118 VAL A O 1
ATOM 978 N N . ALA A 1 119 ? 21.929 0.228 -20.982 1.00 96.31 119 ALA A N 1
ATOM 979 C CA . ALA A 1 119 ? 21.601 1.198 -22.025 1.00 96.31 119 ALA A CA 1
ATOM 980 C C . ALA A 1 119 ? 21.578 2.643 -21.493 1.00 96.31 119 ALA A C 1
ATOM 982 O O . ALA A 1 119 ? 22.149 3.542 -22.115 1.00 96.31 119 ALA A O 1
ATOM 983 N N . VAL A 1 120 ? 20.983 2.870 -20.316 1.00 97.19 120 VAL A N 1
ATOM 984 C CA . VAL A 1 120 ? 20.954 4.187 -19.660 1.00 97.19 120 VAL A CA 1
ATOM 985 C C . VAL A 1 120 ? 22.363 4.644 -19.280 1.00 97.19 120 VAL A C 1
ATOM 987 O O . VAL A 1 120 ? 22.733 5.784 -19.562 1.00 97.19 120 VAL A O 1
ATOM 990 N N . LEU A 1 121 ? 23.184 3.765 -18.697 1.00 97.25 121 LEU A N 1
ATOM 991 C CA . LEU A 1 121 ? 24.572 4.087 -18.348 1.00 97.25 121 LEU A CA 1
ATOM 992 C C . LEU A 1 121 ? 25.413 4.422 -19.586 1.00 97.25 121 LEU A C 1
ATOM 994 O O . LEU A 1 121 ? 26.174 5.390 -19.566 1.00 97.25 121 LEU A O 1
ATOM 998 N N . ALA A 1 122 ? 25.252 3.669 -20.675 1.00 96.88 122 ALA A N 1
ATOM 999 C CA . ALA A 1 122 ? 25.930 3.943 -21.938 1.00 96.88 122 ALA A CA 1
ATOM 1000 C C . ALA A 1 122 ? 25.520 5.306 -22.517 1.00 96.88 122 ALA A C 1
ATOM 1002 O O . ALA A 1 122 ? 26.379 6.077 -22.947 1.00 96.88 122 ALA A O 1
ATOM 1003 N N . PHE A 1 123 ? 24.227 5.638 -22.470 1.00 97.25 123 PHE A N 1
ATOM 1004 C CA . PHE A 1 123 ? 23.711 6.928 -22.924 1.00 97.25 123 PHE A CA 1
ATOM 1005 C C . PHE A 1 123 ? 24.260 8.101 -22.097 1.00 97.25 123 PHE A C 1
ATOM 1007 O O . PHE A 1 123 ? 24.739 9.087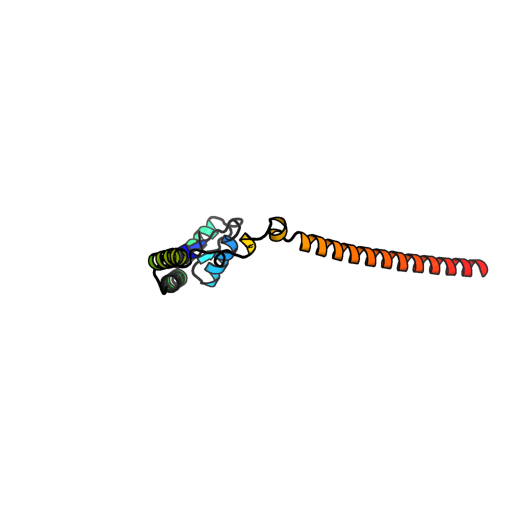 -22.660 1.00 97.25 123 PHE A O 1
ATOM 1014 N N . LEU A 1 124 ? 24.275 7.977 -20.767 1.00 97.31 124 LEU A N 1
ATOM 1015 C CA . LEU A 1 124 ? 24.863 8.984 -19.877 1.00 97.31 124 LEU A CA 1
ATOM 1016 C C . LEU A 1 124 ? 26.372 9.147 -20.109 1.00 97.31 124 LEU A C 1
ATOM 1018 O O . LEU A 1 124 ? 26.871 10.272 -20.155 1.00 97.31 124 LEU A O 1
ATOM 1022 N N . CYS A 1 125 ? 27.095 8.042 -20.312 1.00 97.06 125 CYS A N 1
ATOM 1023 C CA . CYS A 1 125 ? 28.520 8.061 -20.637 1.00 97.06 125 CYS A CA 1
ATOM 1024 C C . CYS A 1 125 ? 28.782 8.784 -21.966 1.00 97.06 125 CYS A C 1
ATOM 1026 O O . CYS A 1 125 ? 29.672 9.631 -22.046 1.00 97.06 125 CYS A O 1
ATOM 1028 N N . LEU A 1 126 ? 27.967 8.525 -22.993 1.00 97.12 126 LEU A N 1
ATOM 1029 C CA . LEU A 1 126 ? 28.069 9.205 -24.283 1.00 97.12 126 LEU A CA 1
ATOM 1030 C C . LEU A 1 126 ? 27.871 10.719 -24.138 1.00 97.12 126 LEU A C 1
ATOM 1032 O O . LEU A 1 126 ? 28.684 11.490 -24.648 1.00 97.12 126 LEU A O 1
ATOM 1036 N N . ILE A 1 127 ? 26.837 11.149 -23.407 1.00 96.75 127 ILE A N 1
ATOM 1037 C CA . ILE A 1 127 ? 26.598 12.571 -23.119 1.00 96.75 127 ILE A CA 1
ATOM 1038 C C . ILE A 1 127 ? 27.816 13.182 -22.424 1.00 96.75 127 ILE A C 1
ATOM 1040 O O . ILE A 1 127 ? 28.308 14.229 -22.846 1.00 96.75 127 ILE A O 1
ATOM 1044 N N . PHE A 1 128 ? 28.333 12.517 -21.391 1.00 96.94 128 PHE A N 1
ATOM 1045 C CA . PHE A 1 128 ? 29.499 12.992 -20.654 1.00 96.94 128 PHE A CA 1
ATOM 1046 C C . PHE A 1 128 ? 30.732 13.139 -21.557 1.00 96.94 128 PHE A C 1
ATOM 1048 O O . PHE A 1 128 ? 31.405 14.169 -21.519 1.00 96.94 128 PHE A O 1
ATOM 1055 N N . LEU A 1 129 ? 31.001 12.156 -22.421 1.00 96.88 129 LEU A N 1
ATOM 1056 C CA . LEU A 1 129 ? 32.113 12.197 -23.372 1.00 96.88 129 LEU A CA 1
ATOM 1057 C C . LEU A 1 129 ? 31.975 13.344 -24.378 1.00 96.88 129 LEU A C 1
ATOM 1059 O O . LEU A 1 129 ? 32.962 14.029 -24.662 1.00 96.88 129 LEU A O 1
ATOM 1063 N N . VAL A 1 130 ? 30.767 13.582 -24.895 1.00 96.44 130 VAL A N 1
ATOM 1064 C CA . VAL A 1 130 ? 30.491 14.702 -25.806 1.00 96.44 130 VAL A CA 1
ATOM 1065 C C . VAL A 1 130 ? 30.734 16.033 -25.100 1.00 96.44 130 VAL A C 1
ATOM 1067 O O . VAL A 1 130 ? 31.478 16.866 -25.620 1.00 96.44 130 VAL A O 1
ATOM 1070 N N . LEU A 1 131 ? 30.189 16.223 -23.896 1.00 96.19 131 LEU A N 1
ATOM 1071 C CA . LEU A 1 131 ? 30.393 17.443 -23.109 1.00 96.19 131 LEU A CA 1
ATOM 1072 C C . LEU A 1 131 ? 31.877 17.675 -22.798 1.00 96.19 131 LEU A C 1
ATOM 1074 O O . LEU A 1 131 ? 32.387 18.774 -23.010 1.00 96.19 131 LEU A O 1
ATOM 1078 N N . TYR A 1 132 ? 32.595 16.634 -22.376 1.00 96.06 132 TYR A N 1
ATOM 1079 C CA . TYR A 1 132 ? 34.032 16.691 -22.112 1.00 96.06 132 TYR A CA 1
ATOM 1080 C C . TYR A 1 132 ? 34.829 17.128 -23.350 1.00 96.06 132 TYR A C 1
ATOM 1082 O O . TYR A 1 132 ? 35.674 18.025 -23.271 1.00 96.06 132 TYR A O 1
ATOM 1090 N N . LYS A 1 133 ? 34.527 16.553 -24.522 1.00 94.81 133 LYS A N 1
ATOM 1091 C CA . LYS A 1 133 ? 35.166 16.929 -25.793 1.00 94.81 133 LYS A CA 1
ATOM 1092 C C . LYS A 1 133 ? 34.847 18.367 -26.192 1.00 94.81 133 LYS A C 1
ATOM 1094 O O . LYS A 1 133 ? 35.758 19.076 -26.617 1.00 94.81 133 LYS A O 1
ATOM 1099 N N . VAL A 1 134 ? 33.601 18.812 -26.029 1.00 95.19 134 VAL A N 1
ATOM 1100 C CA . VAL A 1 134 ? 33.193 20.196 -26.312 1.00 95.19 134 VAL A CA 1
ATOM 1101 C C . VAL A 1 134 ? 33.933 21.177 -25.403 1.00 95.19 134 VAL A C 1
ATOM 1103 O O . VAL A 1 134 ? 34.459 22.169 -25.901 1.00 95.19 134 VAL A O 1
ATOM 1106 N N . ILE A 1 135 ? 34.050 20.891 -24.104 1.00 95.06 135 ILE A N 1
ATOM 1107 C CA . ILE A 1 135 ? 34.777 21.739 -23.145 1.00 95.06 135 ILE A CA 1
ATOM 1108 C C . ILE A 1 135 ? 36.265 21.830 -23.506 1.00 95.06 135 ILE A C 1
ATOM 1110 O O . ILE A 1 135 ? 36.827 22.921 -23.557 1.00 95.06 135 ILE A O 1
ATOM 1114 N N . ILE A 1 136 ? 36.921 20.709 -23.817 1.00 93.50 136 ILE A N 1
ATOM 1115 C CA . ILE A 1 136 ? 38.330 20.732 -24.244 1.00 93.50 136 ILE A CA 1
ATOM 1116 C C . ILE A 1 136 ? 38.497 21.505 -25.550 1.00 93.50 136 ILE A C 1
ATOM 1118 O O . ILE A 1 136 ? 39.453 22.268 -25.710 1.00 93.50 136 ILE A O 1
ATOM 1122 N N . TRP A 1 137 ? 37.583 21.325 -26.499 1.00 93.06 137 TRP A N 1
ATOM 1123 C CA . TRP A 1 137 ? 37.630 22.033 -27.769 1.00 93.06 137 TRP A CA 1
ATOM 1124 C C . TRP A 1 137 ? 37.451 23.547 -27.589 1.00 93.06 137 TRP A C 1
ATOM 1126 O O . TRP A 1 137 ? 38.217 24.328 -28.154 1.00 93.06 137 TRP A O 1
ATOM 1136 N N . THR A 1 138 ? 36.512 23.990 -26.749 1.00 92.56 138 THR A N 1
ATOM 1137 C CA . THR A 1 138 ? 36.321 25.422 -26.467 1.00 92.56 138 THR A CA 1
ATOM 1138 C C . THR A 1 138 ? 37.504 26.014 -25.702 1.00 92.56 138 THR A C 1
ATOM 1140 O O . THR A 1 138 ? 37.991 27.081 -26.083 1.00 92.56 138 THR A O 1
ATOM 1143 N N . LEU A 1 139 ? 38.042 25.309 -24.698 1.00 91.62 139 LEU A N 1
ATOM 1144 C CA . LEU A 1 139 ? 39.233 25.733 -23.953 1.00 91.62 139 LEU A CA 1
ATOM 1145 C C . LEU A 1 139 ? 40.471 25.812 -24.853 1.00 91.62 139 LEU A C 1
ATOM 1147 O O . LEU A 1 139 ? 41.160 26.831 -24.862 1.00 91.62 139 LEU A O 1
ATOM 1151 N N . SER A 1 140 ? 40.745 24.786 -25.661 1.00 86.31 140 SER A N 1
ATOM 1152 C CA . SER A 1 140 ? 41.882 24.791 -26.594 1.00 86.31 140 SER A CA 1
ATOM 1153 C C . SER A 1 140 ? 41.774 25.914 -27.628 1.00 86.31 140 SER A C 1
ATOM 1155 O O . SER A 1 140 ? 42.777 26.573 -27.924 1.00 86.31 140 SER A O 1
ATOM 1157 N N . ARG A 1 141 ? 40.565 26.218 -28.122 1.00 85.00 141 ARG A N 1
ATOM 1158 C CA . ARG A 1 141 ? 40.322 27.355 -29.022 1.00 85.00 141 ARG A CA 1
ATOM 1159 C C . ARG A 1 141 ? 40.510 28.707 -28.327 1.00 85.00 141 ARG A C 1
ATOM 1161 O O . ARG A 1 141 ? 41.030 29.643 -28.932 1.00 85.00 141 ARG A O 1
ATOM 1168 N N . PHE A 1 142 ? 40.119 28.819 -27.062 1.00 85.12 142 PHE A N 1
ATOM 1169 C CA . PHE A 1 142 ? 40.336 30.023 -26.262 1.00 85.12 142 PHE A CA 1
ATOM 1170 C C . PHE A 1 142 ? 41.832 30.266 -25.992 1.00 85.12 142 PHE A C 1
ATOM 1172 O O . PHE A 1 142 ? 42.341 31.359 -26.247 1.00 85.12 142 PHE A O 1
ATOM 1179 N N . PHE A 1 143 ? 42.571 29.233 -25.573 1.00 80.62 143 PHE A N 1
ATOM 1180 C CA . PHE A 1 143 ? 44.015 29.315 -25.330 1.00 80.62 143 PHE A CA 1
ATOM 1181 C C . PHE A 1 143 ? 44.826 29.603 -26.600 1.00 80.62 143 PHE A C 1
ATOM 1183 O O . PHE A 1 143 ? 45.762 30.403 -26.557 1.00 80.62 143 PHE A O 1
ATOM 1190 N N . SER A 1 144 ? 44.471 29.000 -27.738 1.00 76.94 144 SER A N 1
ATOM 1191 C CA . SER A 1 144 ? 45.140 29.270 -29.020 1.00 76.94 144 SER A CA 1
ATOM 1192 C C . SER A 1 144 ? 44.902 30.703 -29.513 1.00 76.94 144 SER A C 1
ATOM 1194 O O . SER A 1 144 ? 45.857 31.355 -29.935 1.00 76.94 144 SER A O 1
ATOM 1196 N N . ARG A 1 145 ? 43.685 31.248 -29.357 1.00 74.69 145 ARG A N 1
ATOM 1197 C CA . ARG A 1 145 ? 43.379 32.662 -29.656 1.00 74.69 145 ARG A CA 1
ATOM 1198 C C . ARG A 1 145 ? 44.149 33.640 -28.763 1.00 74.69 145 ARG A C 1
ATOM 1200 O O . ARG A 1 145 ? 44.741 34.596 -29.267 1.00 74.69 145 ARG A O 1
ATOM 1207 N N . ARG A 1 146 ? 44.206 33.381 -27.453 1.00 72.81 146 ARG A N 1
ATOM 1208 C CA . ARG A 1 146 ? 44.953 34.220 -26.499 1.00 72.81 146 ARG A CA 1
ATOM 1209 C C . ARG A 1 146 ? 46.457 34.209 -26.787 1.00 72.81 146 ARG A C 1
ATOM 1211 O O . ARG A 1 146 ? 47.109 35.246 -26.717 1.00 72.81 146 ARG A O 1
A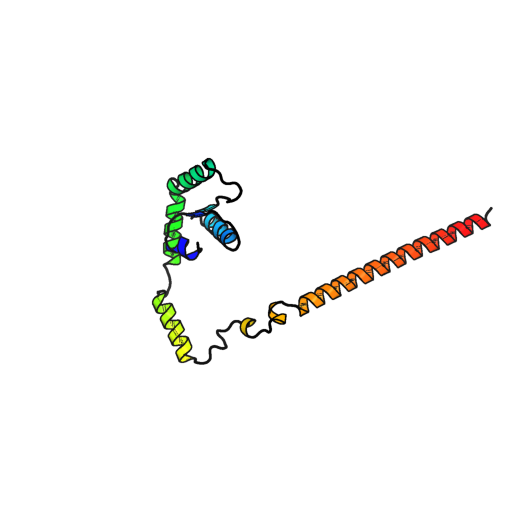TOM 1218 N N . ARG A 1 147 ? 47.002 33.052 -27.184 1.00 71.56 147 ARG A N 1
ATOM 1219 C CA . ARG A 1 147 ? 48.402 32.916 -27.607 1.00 71.56 147 ARG A CA 1
ATOM 1220 C C . ARG A 1 147 ? 48.691 33.731 -28.872 1.00 71.56 147 ARG A C 1
ATOM 1222 O O . ARG A 1 147 ? 49.676 34.459 -28.886 1.00 71.56 147 ARG A O 1
ATOM 1229 N N . SER A 1 148 ? 47.835 33.676 -29.898 1.00 69.81 148 SER A N 1
ATOM 1230 C CA . SER A 1 148 ? 48.030 34.482 -31.117 1.00 69.81 148 SER A CA 1
ATOM 1231 C C . SER A 1 148 ? 48.001 35.993 -30.862 1.00 69.81 148 SER A C 1
ATOM 1233 O O . SER A 1 148 ? 48.787 36.717 -31.466 1.00 69.81 148 SER A O 1
ATOM 1235 N N . GLN A 1 149 ? 47.160 36.469 -29.936 1.00 69.38 149 GLN A N 1
ATOM 1236 C CA . GLN A 1 149 ? 47.117 37.887 -29.558 1.00 69.38 149 GLN A CA 1
ATOM 1237 C C . GLN A 1 149 ? 48.406 38.330 -28.851 1.00 69.38 149 GLN A C 1
ATOM 1239 O O . GLN A 1 149 ? 49.011 39.316 -29.260 1.00 69.38 149 GLN A O 1
ATOM 1244 N N . LEU A 1 150 ? 48.895 37.550 -27.878 1.00 70.44 150 LEU A N 1
ATOM 1245 C CA . LEU A 1 150 ? 50.150 37.841 -27.168 1.00 70.44 150 LEU A CA 1
ATOM 1246 C C . LEU A 1 150 ? 51.373 37.911 -28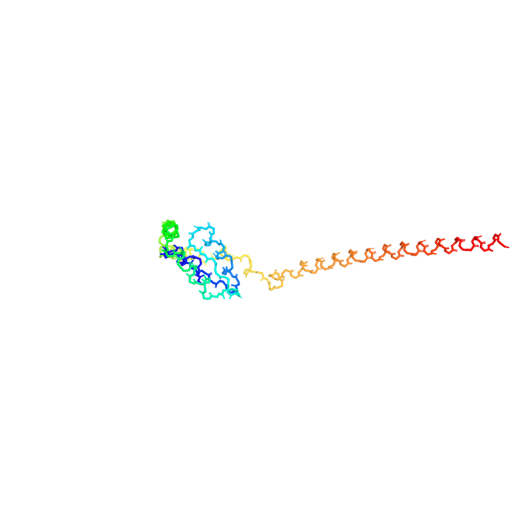.102 1.00 70.44 150 LEU A C 1
ATOM 1248 O O . LEU A 1 150 ? 52.242 38.761 -27.923 1.00 70.44 150 LEU A O 1
ATOM 1252 N N . PHE A 1 151 ? 51.451 37.036 -29.112 1.00 68.62 151 PHE A N 1
ATOM 1253 C CA . PHE A 1 151 ? 52.526 37.090 -30.112 1.00 68.62 151 PHE A CA 1
ATOM 1254 C C . PHE A 1 151 ? 52.404 38.292 -31.060 1.00 68.62 151 PHE A C 1
ATOM 1256 O O . PHE A 1 151 ? 53.429 38.827 -31.481 1.00 68.62 151 PHE A O 1
ATOM 1263 N N . SER A 1 152 ? 51.182 38.727 -31.386 1.00 67.19 152 SER A N 1
ATOM 1264 C CA . SER A 1 152 ? 50.952 39.922 -32.205 1.00 67.19 152 SER A CA 1
ATOM 1265 C C . SER A 1 152 ? 51.354 41.204 -31.473 1.00 67.19 152 SER A C 1
ATOM 1267 O O . SER A 1 152 ? 51.987 42.062 -32.083 1.00 67.19 152 SER A O 1
ATOM 1269 N N . ASP A 1 153 ? 51.043 41.325 -30.179 1.00 66.31 153 ASP A N 1
ATOM 1270 C CA . ASP A 1 153 ? 51.434 42.493 -29.375 1.00 66.31 153 ASP A CA 1
ATOM 1271 C C . ASP A 1 153 ? 52.951 42.561 -29.156 1.00 66.31 153 ASP A C 1
ATOM 1273 O O . ASP A 1 153 ? 53.540 43.633 -29.252 1.00 66.31 153 ASP A O 1
ATOM 1277 N N . LYS A 1 154 ? 53.629 41.418 -28.965 1.00 63.84 154 LYS A N 1
ATOM 1278 C CA . LYS A 1 154 ? 55.095 41.376 -28.809 1.00 63.84 154 LYS A CA 1
ATOM 1279 C C . LYS A 1 154 ? 55.866 41.802 -30.068 1.00 63.84 154 LYS A C 1
ATOM 1281 O O . LYS A 1 154 ? 57.003 42.227 -29.948 1.00 63.84 154 LYS A O 1
ATOM 1286 N N . LYS A 1 155 ? 55.282 41.665 -31.264 1.00 63.19 155 LYS A N 1
ATOM 1287 C CA . LYS A 1 155 ? 55.908 42.074 -32.538 1.00 63.19 155 LYS A CA 1
ATOM 1288 C C . LYS A 1 155 ? 55.708 43.568 -32.846 1.00 63.19 155 LYS A C 1
ATOM 1290 O O . LYS A 1 155 ? 56.278 44.067 -33.811 1.00 63.19 155 LYS A O 1
ATOM 1295 N N . ARG A 1 156 ? 54.844 44.246 -32.083 1.00 58.62 156 ARG A N 1
ATOM 1296 C CA . ARG A 1 156 ? 54.461 45.652 -32.280 1.00 58.62 156 ARG A CA 1
ATOM 1297 C C . ARG A 1 156 ? 55.226 46.627 -31.371 1.00 58.62 156 ARG A C 1
ATOM 1299 O O . ARG A 1 156 ? 55.120 47.827 -31.602 1.00 58.62 156 ARG A O 1
ATOM 1306 N N . ASN A 1 157 ? 55.978 46.103 -30.401 1.00 48.12 157 ASN A N 1
ATOM 1307 C CA . ASN A 1 157 ? 56.962 46.807 -29.569 1.00 48.12 157 ASN A CA 1
ATOM 1308 C C . ASN A 1 157 ? 58.377 46.438 -30.019 1.00 48.12 157 ASN A C 1
ATOM 1310 O O . ASN A 1 157 ? 59.272 47.290 -29.855 1.00 48.12 157 ASN A O 1
#

Organism: NCBI:txid1464854